Protein AF-X1CFB5-F1 (afdb_monomer_lite)

Sequence (83 aa):
APDIYIGTADDPYMFGPFMSGVVVKFTDAPGAEPQMKKIGSTNGQADAVKWHITLPGDPLVTVVDDSGNITTCTSCLVPPSPM

Secondary structure (DSSP, 8-state):
--EEEEE-SS-TTSEEEEPTT--EEEEE-TTSPPEEEE---TTSGGGG--EEEEESS--EEEEE-TT--EEEE---PPPPPP-

Foldseek 3Di:
DKFKAKADPVDRHPDDRDDPPAAEAEDADAPDDWDKDQWADPPDPRNNHGIYIYYNAFMKMWIADPVRDIDIDGDGHDDDDDD

Organism: NCBI:txid412755

Structure (mmCIF, N/CA/C/O backbone):
data_AF-X1CFB5-F1
#
_entry.id   AF-X1CFB5-F1
#
loop_
_atom_site.group_PDB
_atom_site.id
_atom_site.type_symbol
_atom_site.label_atom_id
_atom_site.label_alt_id
_atom_site.label_comp_id
_atom_site.label_asym_id
_atom_site.label_entity_id
_atom_site.label_seq_id
_atom_site.pdbx_PDB_ins_code
_atom_site.Cartn_x
_atom_site.Cartn_y
_atom_site.Cartn_z
_atom_site.occupancy
_atom_site.B_iso_or_equiv
_atom_site.auth_seq_id
_atom_site.auth_comp_id
_atom_site.auth_asym_id
_atom_site.auth_atom_id
_atom_site.pdbx_PDB_model_num
ATOM 1 N N . ALA A 1 1 ? 4.934 -13.799 9.839 1.00 81.69 1 ALA A N 1
ATOM 2 C CA . ALA A 1 1 ? 3.685 -13.179 9.320 1.00 81.69 1 ALA A CA 1
ATOM 3 C C . ALA A 1 1 ? 4.128 -12.199 8.260 1.00 81.69 1 ALA A C 1
ATOM 5 O O . ALA A 1 1 ? 5.112 -11.528 8.534 1.00 81.69 1 ALA A O 1
ATOM 6 N N . PRO A 1 2 ? 3.483 -12.144 7.085 1.00 92.75 2 PRO A N 1
ATOM 7 C CA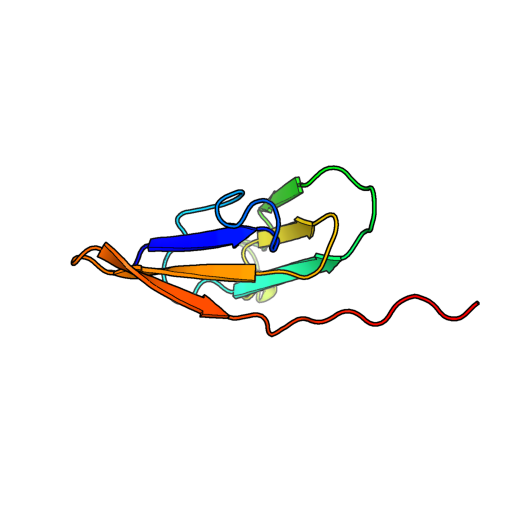 . PRO A 1 2 ? 4.099 -11.488 5.946 1.00 92.75 2 PRO A CA 1
ATOM 8 C C . PRO A 1 2 ? 4.269 -9.988 6.183 1.00 92.75 2 PRO A C 1
ATOM 10 O O . PRO A 1 2 ? 3.383 -9.345 6.755 1.00 92.75 2 PRO A O 1
ATOM 13 N N . ASP A 1 3 ? 5.378 -9.456 5.688 1.00 95.81 3 ASP A N 1
ATOM 14 C CA . ASP A 1 3 ? 5.625 -8.027 5.611 1.00 95.81 3 ASP A CA 1
ATOM 15 C C . ASP A 1 3 ? 4.878 -7.464 4.401 1.00 95.81 3 ASP A C 1
ATOM 17 O O . ASP A 1 3 ? 5.018 -7.950 3.276 1.00 95.81 3 ASP A O 1
ATOM 21 N N . ILE A 1 4 ? 4.042 -6.451 4.636 1.00 96.19 4 ILE A N 1
ATOM 22 C CA . ILE A 1 4 ? 3.228 -5.821 3.593 1.00 96.19 4 ILE A CA 1
ATOM 23 C C . ILE A 1 4 ? 3.722 -4.399 3.377 1.00 96.19 4 ILE A C 1
ATOM 25 O O . ILE A 1 4 ? 3.701 -3.590 4.300 1.00 96.19 4 ILE A O 1
ATOM 29 N N . TYR A 1 5 ? 4.101 -4.072 2.154 1.00 97.00 5 TYR A N 1
ATOM 30 C CA . TYR A 1 5 ? 4.511 -2.736 1.755 1.00 97.00 5 TYR A CA 1
ATOM 31 C C . TYR A 1 5 ? 3.522 -2.139 0.769 1.00 97.00 5 TYR A C 1
ATOM 33 O O . TYR A 1 5 ? 2.828 -2.855 0.042 1.00 97.00 5 TYR A O 1
ATOM 41 N N . ILE A 1 6 ? 3.452 -0.813 0.761 1.00 96.12 6 ILE A N 1
ATOM 42 C CA . ILE A 1 6 ? 2.654 -0.052 -0.188 1.00 96.12 6 ILE A CA 1
ATOM 43 C C . ILE A 1 6 ? 3.542 0.996 -0.846 1.00 96.12 6 ILE A C 1
ATOM 45 O O . ILE A 1 6 ? 4.206 1.770 -0.156 1.00 96.12 6 ILE A O 1
ATOM 49 N N . GLY A 1 7 ? 3.489 1.055 -2.170 1.00 95.56 7 GLY A N 1
ATOM 50 C CA . GLY A 1 7 ? 4.164 2.061 -2.975 1.00 95.56 7 GLY A CA 1
ATOM 51 C C . GLY A 1 7 ? 3.531 2.164 -4.356 1.00 95.56 7 GLY A C 1
ATOM 52 O O . GLY A 1 7 ? 2.325 1.964 -4.502 1.00 95.56 7 GLY A O 1
ATOM 53 N N . THR A 1 8 ? 4.344 2.453 -5.363 1.00 94.19 8 THR A N 1
ATOM 54 C CA . THR A 1 8 ? 3.956 2.418 -6.783 1.00 94.19 8 THR A CA 1
ATOM 55 C C . THR A 1 8 ? 4.804 1.380 -7.524 1.00 94.19 8 THR A C 1
ATOM 57 O O . THR A 1 8 ? 5.649 0.719 -6.923 1.00 94.19 8 THR A O 1
ATOM 60 N N . ALA A 1 9 ? 4.594 1.209 -8.831 1.00 91.62 9 ALA A N 1
ATOM 61 C CA . ALA A 1 9 ? 5.436 0.321 -9.638 1.00 91.62 9 ALA A CA 1
ATOM 62 C C . ALA A 1 9 ? 6.920 0.746 -9.665 1.00 91.62 9 ALA A C 1
ATOM 64 O O . ALA A 1 9 ? 7.790 -0.117 -9.770 1.00 91.62 9 ALA A O 1
ATOM 65 N N . ASP A 1 10 ? 7.198 2.048 -9.541 1.00 93.12 10 ASP A N 1
ATOM 66 C CA . ASP A 1 10 ? 8.560 2.596 -9.588 1.00 93.12 10 ASP A CA 1
ATOM 67 C C . ASP A 1 10 ? 9.305 2.439 -8.255 1.00 93.12 10 ASP A C 1
ATOM 69 O O . ASP A 1 10 ? 10.514 2.212 -8.241 1.00 93.12 10 ASP A O 1
ATOM 73 N N . ASP A 1 11 ? 8.585 2.530 -7.134 1.00 95.12 11 ASP A N 1
ATOM 74 C CA . ASP A 1 11 ? 9.111 2.258 -5.795 1.00 95.12 11 ASP A CA 1
ATOM 75 C C . ASP A 1 11 ? 8.069 1.463 -4.978 1.00 95.12 11 ASP A C 1
ATOM 77 O O . ASP A 1 11 ? 7.158 2.043 -4.376 1.00 95.12 11 ASP A O 1
ATOM 81 N N . PRO A 1 12 ? 8.164 0.119 -4.979 1.00 95.06 12 PRO A N 1
ATOM 82 C CA . PRO A 1 12 ? 7.177 -0.772 -4.368 1.00 95.06 12 PRO A CA 1
ATOM 83 C C . PRO A 1 12 ? 7.271 -0.882 -2.838 1.00 95.06 12 PRO A C 1
ATOM 85 O O . PRO A 1 12 ? 6.437 -1.566 -2.236 1.00 95.06 12 PRO A O 1
ATOM 88 N N . TYR A 1 13 ? 8.268 -0.249 -2.208 1.00 96.56 13 TYR A N 1
ATOM 89 C CA . TYR A 1 13 ? 8.573 -0.400 -0.780 1.00 96.56 13 TYR A CA 1
ATOM 90 C C . TYR A 1 13 ? 8.490 0.920 0.015 1.00 96.56 13 TYR A C 1
ATOM 92 O O . TYR A 1 13 ? 8.985 0.979 1.140 1.00 96.56 13 TYR A O 1
ATOM 100 N N . MET A 1 14 ? 7.835 1.959 -0.527 1.00 96.50 14 MET A N 1
ATOM 101 C CA . MET A 1 14 ? 7.752 3.306 0.075 1.00 96.50 14 MET A CA 1
ATOM 102 C C . MET A 1 14 ? 7.258 3.324 1.531 1.00 96.50 14 MET A C 1
ATOM 104 O O . MET A 1 14 ? 7.823 4.015 2.380 1.00 96.50 14 MET A O 1
ATOM 108 N N . PHE A 1 15 ? 6.172 2.606 1.830 1.00 96.88 15 PHE A N 1
ATOM 109 C CA . PHE A 1 15 ? 5.540 2.596 3.149 1.00 96.88 15 PHE A CA 1
ATOM 110 C C . PHE A 1 15 ? 5.385 1.172 3.676 1.00 96.88 15 PHE A C 1
ATOM 112 O O . PHE A 1 15 ? 4.938 0.285 2.951 1.00 96.88 15 PHE A O 1
ATOM 119 N N . GLY A 1 16 ? 5.682 0.968 4.960 1.00 95.00 16 GLY A N 1
ATOM 120 C CA . GLY A 1 16 ? 5.532 -0.318 5.639 1.00 95.00 16 GLY A CA 1
ATOM 121 C C . GLY A 1 16 ? 6.747 -0.687 6.501 1.00 95.00 16 GLY A C 1
ATOM 122 O O . GLY A 1 16 ? 7.593 0.174 6.760 1.00 95.00 16 GLY A O 1
ATOM 123 N N . PRO A 1 17 ? 6.834 -1.949 6.960 1.00 95.69 17 PRO A N 1
ATOM 124 C CA . PRO A 1 17 ? 5.838 -3.003 6.758 1.00 95.69 17 PRO A CA 1
ATOM 125 C C . PRO A 1 17 ? 4.550 -2.759 7.566 1.00 95.69 17 PRO A C 1
ATOM 127 O O . PRO A 1 17 ? 4.573 -2.272 8.698 1.00 95.69 17 PRO A O 1
ATOM 130 N N . PHE A 1 18 ? 3.403 -3.094 6.981 1.00 93.62 18 PHE A N 1
ATOM 131 C CA . PHE A 1 18 ? 2.093 -3.085 7.624 1.00 93.62 18 PHE A CA 1
ATOM 132 C C . PHE A 1 18 ? 1.724 -4.484 8.110 1.00 93.62 18 PHE A C 1
ATOM 134 O O . PHE A 1 18 ? 2.030 -5.487 7.471 1.00 93.62 18 PHE A O 1
ATOM 141 N N . MET A 1 19 ? 0.984 -4.545 9.218 1.00 90.25 19 MET A N 1
ATOM 142 C CA . MET A 1 19 ? 0.362 -5.792 9.653 1.00 90.25 19 MET A CA 1
ATOM 143 C C . MET A 1 19 ? -0.784 -6.183 8.714 1.00 90.25 19 MET A C 1
ATOM 145 O O . MET A 1 19 ? -1.533 -5.328 8.232 1.00 90.25 19 MET A O 1
ATOM 149 N N . SER A 1 20 ? -0.974 -7.488 8.524 1.00 90.56 20 SER A N 1
ATOM 150 C CA . SER A 1 20 ? -2.149 -8.016 7.827 1.00 90.56 20 SER A CA 1
ATOM 151 C C . SER A 1 20 ? -3.455 -7.563 8.497 1.00 90.56 20 SER A C 1
ATOM 153 O O . SER A 1 20 ? -3.541 -7.467 9.723 1.00 90.56 20 SER A O 1
ATOM 155 N N . GLY A 1 21 ? -4.472 -7.270 7.684 1.00 88.69 21 GLY A N 1
ATOM 156 C CA . GLY A 1 21 ? -5.783 -6.791 8.137 1.00 88.69 21 GLY A CA 1
ATOM 157 C C . GLY A 1 21 ? -5.880 -5.281 8.377 1.00 88.69 21 GLY A C 1
ATOM 158 O O . GLY A 1 21 ? -6.961 -4.790 8.700 1.00 88.69 21 GLY A O 1
ATOM 159 N N . VAL A 1 22 ? -4.793 -4.520 8.198 1.00 89.06 22 VAL A N 1
ATOM 160 C CA . VAL A 1 22 ? -4.860 -3.054 8.216 1.00 89.06 22 VAL A CA 1
ATOM 161 C C . VAL A 1 22 ? -5.636 -2.558 6.998 1.00 89.06 22 VAL A C 1
ATOM 163 O O . VAL A 1 22 ? -5.311 -2.877 5.858 1.00 89.06 22 VAL A O 1
ATOM 166 N N . VAL A 1 23 ? -6.642 -1.724 7.246 1.00 90.31 23 VAL A N 1
ATOM 167 C CA . VAL A 1 23 ? -7.401 -1.052 6.190 1.00 90.31 23 VAL A CA 1
ATOM 168 C C . VAL A 1 23 ? -6.796 0.326 5.936 1.00 90.31 23 VAL A C 1
ATOM 170 O O . VAL A 1 23 ? -6.622 1.132 6.860 1.00 90.31 23 VAL A O 1
ATOM 173 N N . VAL A 1 24 ? -6.495 0.594 4.669 1.00 90.69 24 VAL A N 1
ATOM 174 C CA . VAL A 1 24 ? -5.847 1.819 4.195 1.00 90.69 24 VAL A CA 1
ATOM 175 C C . VAL A 1 24 ? -6.720 2.482 3.138 1.00 90.69 24 VAL A C 1
ATOM 177 O O . VAL A 1 24 ? -7.336 1.810 2.314 1.00 90.69 24 VAL A O 1
ATOM 180 N N . LYS A 1 25 ? -6.771 3.812 3.162 1.00 90.88 25 LYS A N 1
ATOM 181 C CA . LYS A 1 25 ? -7.360 4.632 2.105 1.00 90.88 25 LYS A CA 1
ATOM 182 C C . LYS A 1 25 ? -6.258 5.204 1.220 1.00 90.88 25 LYS A C 1
ATOM 184 O O . LYS A 1 25 ? -5.282 5.745 1.738 1.00 90.88 25 LYS A 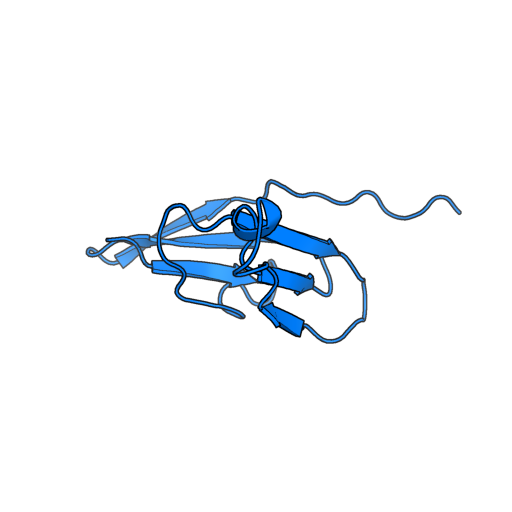O 1
ATOM 189 N N . PHE A 1 26 ? -6.468 5.157 -0.092 1.00 92.19 26 PHE A N 1
ATOM 190 C CA . PHE A 1 26 ? -5.549 5.710 -1.084 1.00 92.19 26 PHE A CA 1
ATOM 191 C C . PHE A 1 26 ? -6.107 6.962 -1.758 1.00 92.19 26 PHE A C 1
ATOM 193 O O . PHE A 1 26 ? -7.319 7.131 -1.906 1.00 92.19 26 PHE A O 1
ATOM 200 N N . THR A 1 27 ? -5.199 7.834 -2.176 1.00 91.94 27 THR A N 1
ATOM 201 C CA . THR A 1 27 ? -5.439 8.881 -3.165 1.00 91.94 27 THR A CA 1
ATOM 202 C C . THR A 1 27 ? -4.331 8.787 -4.199 1.00 91.94 27 THR A C 1
ATOM 204 O O . THR A 1 27 ? -3.164 8.915 -3.836 1.00 91.94 27 THR A O 1
ATOM 207 N N . ASP A 1 28 ? -4.704 8.567 -5.454 1.00 91.00 28 ASP A N 1
ATOM 208 C CA . ASP A 1 28 ? -3.796 8.779 -6.576 1.00 91.00 28 ASP A CA 1
ATOM 209 C C . ASP A 1 28 ? -3.751 10.280 -6.886 1.00 91.00 28 ASP A C 1
ATOM 211 O O . ASP A 1 28 ? -4.790 10.929 -7.050 1.00 91.00 28 ASP A O 1
ATOM 215 N N . ALA A 1 29 ? -2.549 10.843 -6.864 1.00 90.69 29 ALA A N 1
ATOM 216 C CA . ALA A 1 29 ? -2.280 12.246 -7.121 1.00 90.69 29 ALA A CA 1
ATOM 217 C C . ALA A 1 29 ? -1.008 12.369 -7.976 1.00 90.69 29 ALA A C 1
ATOM 219 O O . ALA A 1 29 ? 0.075 12.601 -7.430 1.00 90.69 29 ALA A O 1
ATOM 220 N N . PRO A 1 30 ? -1.123 12.246 -9.312 1.00 89.31 30 PRO A N 1
ATOM 221 C CA . PRO A 1 30 ? 0.023 12.307 -10.209 1.00 89.31 30 PRO A CA 1
ATOM 222 C C . PRO A 1 30 ? 0.874 13.563 -9.997 1.00 89.31 30 PRO A C 1
ATOM 224 O O . PRO A 1 30 ? 0.367 14.686 -9.999 1.00 89.31 30 PRO A O 1
ATOM 227 N N . GLY A 1 31 ? 2.180 13.366 -9.802 1.00 87.44 31 GLY A N 1
ATOM 228 C CA . GLY A 1 31 ? 3.149 14.442 -9.557 1.00 87.44 31 GLY A CA 1
ATOM 229 C C . GLY A 1 31 ? 3.169 15.008 -8.131 1.00 87.44 31 GLY A C 1
ATOM 230 O O . GLY A 1 31 ? 3.961 15.910 -7.863 1.00 87.44 31 GLY A O 1
ATOM 231 N N . ALA A 1 32 ? 2.334 14.509 -7.215 1.00 91.00 32 ALA A N 1
ATOM 232 C CA . ALA A 1 32 ? 2.415 14.865 -5.802 1.00 91.00 32 ALA A CA 1
ATOM 233 C C . ALA A 1 32 ? 3.499 14.054 -5.075 1.00 91.00 32 ALA A C 1
ATOM 235 O O . ALA A 1 32 ? 3.756 12.896 -5.398 1.00 91.00 32 ALA A O 1
ATOM 236 N N . GLU A 1 33 ? 4.086 14.646 -4.035 1.00 95.06 33 GLU A N 1
ATOM 237 C CA . GLU A 1 33 ? 4.985 13.930 -3.125 1.00 95.06 33 GLU A CA 1
ATOM 238 C C . GLU A 1 33 ? 4.228 12.816 -2.371 1.00 95.06 33 GLU A C 1
ATOM 240 O O . GLU A 1 33 ? 3.141 13.079 -1.829 1.00 95.06 33 GLU A O 1
ATOM 245 N N . PRO A 1 34 ? 4.783 11.590 -2.283 1.00 96.56 34 PRO A N 1
ATOM 246 C CA . PRO A 1 34 ? 4.200 10.526 -1.479 1.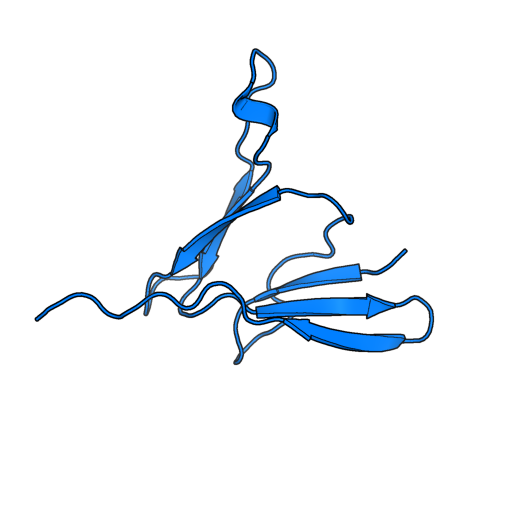00 96.56 34 PRO A CA 1
ATOM 247 C C . PRO A 1 34 ? 4.034 10.954 -0.015 1.00 96.56 34 PRO A C 1
ATOM 249 O O . PRO A 1 34 ? 4.962 11.451 0.621 1.00 96.56 34 PRO A O 1
ATOM 252 N N . GLN A 1 35 ? 2.855 10.719 0.564 1.00 97.31 35 GLN A N 1
ATOM 253 C CA . GLN A 1 35 ? 2.597 11.013 1.979 1.00 97.31 35 GLN A CA 1
ATOM 254 C C . GLN A 1 35 ? 1.730 9.940 2.632 1.00 97.31 35 GLN A C 1
ATOM 256 O O . GLN A 1 35 ? 0.787 9.432 2.029 1.00 97.31 35 GLN A O 1
ATOM 261 N N . MET A 1 36 ? 1.990 9.666 3.911 1.00 96.69 36 MET A N 1
ATOM 262 C CA . MET A 1 36 ? 1.179 8.782 4.745 1.00 96.69 36 MET A CA 1
ATOM 263 C C . MET A 1 36 ? 0.753 9.507 6.020 1.00 96.69 36 MET A C 1
ATOM 265 O O . MET A 1 36 ? 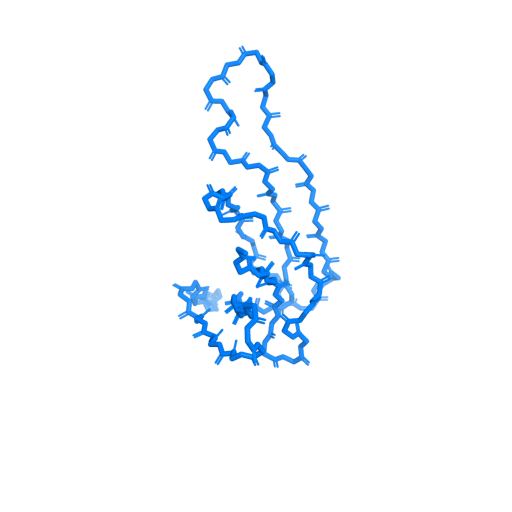1.577 10.048 6.756 1.00 96.69 36 MET A O 1
ATOM 269 N N . LYS A 1 37 ? -0.549 9.485 6.306 1.00 94.44 37 LYS A N 1
ATOM 270 C CA . LYS A 1 37 ? -1.132 10.073 7.514 1.00 94.44 37 LYS A CA 1
ATOM 271 C C . LYS A 1 37 ? -1.886 9.016 8.295 1.00 94.44 37 LYS A C 1
ATOM 273 O O . LYS A 1 37 ? -2.695 8.281 7.728 1.00 94.44 37 LYS A O 1
ATOM 278 N N . LYS A 1 38 ? -1.652 8.967 9.607 1.00 90.81 38 LYS A N 1
ATOM 279 C CA . LYS A 1 38 ? -2.481 8.166 10.508 1.00 90.81 38 LYS A CA 1
ATOM 280 C C . LYS A 1 38 ? -3.862 8.801 10.570 1.00 90.81 38 LYS A C 1
ATOM 282 O O . LYS A 1 38 ? -3.977 9.981 10.894 1.00 90.81 38 LYS A O 1
ATOM 287 N N . ILE A 1 39 ? -4.886 8.025 10.248 1.00 84.88 39 ILE A N 1
ATOM 288 C CA . ILE A 1 39 ? -6.282 8.448 10.322 1.00 84.88 39 ILE A CA 1
ATOM 289 C C . ILE A 1 39 ? -7.067 7.436 11.154 1.00 84.88 39 ILE A C 1
ATOM 291 O O . ILE A 1 39 ? -6.655 6.292 11.315 1.00 84.88 39 ILE A O 1
ATOM 295 N N . GLY A 1 40 ? -8.168 7.889 11.735 1.00 72.38 40 GLY A N 1
ATOM 296 C CA . GLY A 1 40 ? -9.020 7.087 12.605 1.00 72.38 40 GLY A CA 1
ATOM 297 C C . GLY A 1 40 ? -9.258 7.759 13.952 1.00 72.38 40 GLY A C 1
ATOM 298 O O . GLY A 1 40 ? -8.445 8.557 14.417 1.00 72.38 40 GLY A O 1
ATOM 299 N N . SER A 1 41 ? -10.419 7.491 14.546 1.00 63.22 41 SER A N 1
ATOM 300 C CA . SER A 1 41 ? -10.849 8.090 15.815 1.00 63.22 41 SER A CA 1
ATOM 301 C C . SER A 1 41 ? -10.780 7.058 16.925 1.00 63.22 41 SER A C 1
ATOM 303 O O . SER A 1 41 ? -11.283 5.956 16.748 1.00 63.22 41 SER A O 1
ATOM 305 N N . THR A 1 42 ? -10.269 7.447 18.093 1.00 61.25 42 THR A N 1
ATOM 306 C CA . THR A 1 42 ? -10.352 6.640 19.323 1.00 61.25 42 THR A CA 1
ATOM 307 C C . THR A 1 42 ? -11.744 6.671 19.969 1.00 61.25 42 THR A C 1
ATOM 309 O O . THR A 1 42 ? -11.969 5.975 20.953 1.00 61.25 42 THR A O 1
ATOM 312 N N . ASN A 1 43 ? -12.673 7.491 19.452 1.00 60.44 43 ASN A N 1
ATOM 313 C CA . ASN A 1 43 ? -13.958 7.809 20.091 1.00 60.44 43 ASN A CA 1
ATOM 314 C C . ASN A 1 43 ? -15.194 7.426 19.237 1.00 60.44 43 ASN A C 1
ATOM 316 O O . ASN A 1 43 ? -16.275 7.971 19.450 1.00 60.44 43 ASN A O 1
ATOM 320 N N . GLY A 1 44 ? -15.073 6.530 18.247 1.00 55.44 44 GLY A N 1
ATOM 321 C CA . GLY A 1 44 ? -16.200 6.076 17.410 1.00 55.44 44 GLY A CA 1
ATOM 322 C C . GLY A 1 44 ? -15.768 5.236 16.198 1.00 55.44 44 GLY A C 1
ATOM 323 O O . GLY A 1 44 ? -14.578 5.025 16.003 1.00 55.44 44 GLY A O 1
ATOM 324 N N . GLN A 1 45 ? -16.719 4.797 15.354 1.00 56.59 45 GLN A N 1
ATOM 325 C CA . GLN A 1 45 ? -16.551 3.852 14.216 1.00 56.59 45 GLN A CA 1
ATOM 326 C C . GLN A 1 45 ? -15.458 4.190 13.166 1.00 56.59 45 GLN A C 1
ATOM 328 O O . GLN A 1 45 ? -15.257 3.433 12.218 1.00 56.59 45 GLN A O 1
ATOM 333 N N . ALA A 1 46 ? -14.727 5.297 13.309 1.00 55.16 46 ALA A N 1
ATOM 334 C CA . ALA A 1 46 ? -13.643 5.695 12.414 1.00 55.16 46 ALA A CA 1
ATOM 335 C C . ALA A 1 46 ? -12.340 4.895 12.615 1.00 55.16 46 ALA A C 1
ATOM 337 O O . ALA A 1 46 ? -11.375 5.131 11.901 1.00 55.16 46 ALA A O 1
ATOM 338 N N . ASP A 1 47 ? -12.299 3.925 13.529 1.00 60.97 47 ASP A N 1
ATOM 339 C CA . ASP A 1 47 ? -11.186 2.974 13.638 1.00 60.97 47 ASP A CA 1
ATOM 340 C C . ASP A 1 47 ? -11.090 1.977 12.468 1.00 60.97 47 ASP A C 1
ATOM 342 O O . ASP A 1 47 ? -10.110 1.232 12.381 1.00 60.97 47 ASP A O 1
ATOM 346 N N . ALA A 1 48 ? -12.081 1.969 11.569 1.00 77.25 48 ALA A N 1
ATOM 347 C CA . ALA A 1 48 ? -12.141 1.064 10.428 1.00 77.25 48 ALA A CA 1
ATOM 348 C C . ALA A 1 48 ? -11.066 1.328 9.363 1.00 77.25 48 ALA A C 1
ATOM 350 O O . ALA A 1 48 ? -10.729 0.398 8.649 1.00 77.25 48 ALA A O 1
ATOM 351 N N . VAL A 1 49 ? -10.524 2.548 9.251 1.00 87.81 49 VAL A N 1
ATOM 352 C CA . VAL A 1 49 ? -9.423 2.890 8.329 1.00 87.81 49 VAL A CA 1
ATOM 353 C C . VAL A 1 49 ? -8.305 3.535 9.134 1.00 87.81 49 VAL A C 1
ATOM 355 O O . VAL A 1 49 ? -8.537 4.545 9.791 1.00 87.81 49 VAL A O 1
ATOM 358 N N . LYS A 1 50 ? -7.097 2.964 9.086 1.00 89.12 50 LYS A N 1
ATOM 359 C CA . LYS A 1 50 ? -5.972 3.379 9.945 1.00 89.12 50 LYS A CA 1
ATOM 360 C C . LYS A 1 50 ? -5.033 4.390 9.293 1.00 89.12 50 LYS A C 1
ATOM 362 O O . LYS A 1 50 ? -4.371 5.160 9.990 1.00 89.12 50 LYS A O 1
ATOM 367 N N . TRP A 1 51 ? -4.954 4.382 7.966 1.00 92.38 51 TRP A N 1
ATOM 368 C CA . TRP A 1 51 ? -4.012 5.213 7.220 1.00 92.38 51 TRP A CA 1
ATOM 369 C C . TRP A 1 51 ? -4.659 5.800 5.975 1.00 92.38 51 TRP A C 1
ATOM 371 O O . TRP A 1 51 ? -5.461 5.147 5.310 1.00 92.38 51 TRP A O 1
ATOM 381 N N . HIS A 1 52 ? -4.292 7.040 5.668 1.00 94.00 52 HIS A N 1
ATOM 382 C CA . HIS A 1 52 ? -4.544 7.674 4.384 1.00 94.00 52 HIS A CA 1
ATOM 383 C C . HIS A 1 52 ? -3.197 7.909 3.723 1.00 94.00 52 HIS A C 1
ATOM 385 O O . HIS A 1 52 ? -2.367 8.649 4.255 1.00 94.00 52 HIS A O 1
ATOM 391 N N . ILE A 1 53 ? -2.986 7.252 2.588 1.00 95.56 53 ILE A N 1
ATOM 392 C CA . ILE A 1 53 ? -1.767 7.349 1.794 1.00 95.56 53 ILE A CA 1
ATOM 393 C C . ILE A 1 53 ? -2.096 8.062 0.481 1.00 95.56 53 ILE A C 1
ATOM 395 O O . ILE A 1 53 ? -3.085 7.742 -0.176 1.00 95.56 53 ILE A O 1
ATOM 399 N N . THR A 1 54 ? -1.294 9.061 0.123 1.00 95.56 54 THR A N 1
ATOM 400 C CA . THR A 1 54 ? -1.308 9.695 -1.202 1.00 95.56 54 THR A CA 1
ATOM 401 C C . THR A 1 54 ? -0.068 9.248 -1.956 1.00 95.56 54 THR A C 1
ATOM 403 O O . THR A 1 54 ? 1.024 9.301 -1.390 1.00 95.56 54 THR A O 1
ATOM 406 N N . LEU A 1 55 ? -0.246 8.805 -3.196 1.00 95.25 55 LEU A N 1
ATOM 407 C CA . LEU A 1 55 ? 0.816 8.293 -4.058 1.00 95.25 55 LEU A CA 1
ATOM 408 C C . LEU A 1 55 ? 0.825 9.055 -5.392 1.00 95.25 55 LEU A C 1
ATOM 410 O O . LEU A 1 55 ? -0.232 9.521 -5.816 1.00 95.25 55 LEU A O 1
ATOM 414 N N . PRO A 1 56 ? 1.985 9.154 -6.066 1.00 93.62 56 PRO A N 1
ATOM 415 C CA . PRO A 1 56 ? 2.111 9.787 -7.380 1.00 93.62 56 PRO A CA 1
ATOM 416 C C . PRO A 1 56 ? 1.574 8.930 -8.539 1.00 93.62 56 PRO A C 1
ATOM 418 O O . PRO A 1 56 ? 1.720 9.320 -9.696 1.00 93.62 56 PRO A O 1
ATOM 421 N N . GLY A 1 57 ? 1.015 7.758 -8.244 1.00 91.19 57 GLY A N 1
ATOM 422 C CA . GLY A 1 57 ? 0.432 6.844 -9.214 1.00 91.19 57 GLY A CA 1
ATOM 423 C C . GLY A 1 57 ? -0.323 5.714 -8.521 1.00 91.19 57 GLY A C 1
ATOM 424 O O . GLY A 1 57 ? -0.494 5.718 -7.295 1.00 91.19 57 GLY A O 1
ATOM 425 N N . ASP A 1 58 ? -0.730 4.725 -9.316 1.00 91.94 58 ASP A N 1
ATOM 426 C CA . ASP A 1 58 ? -1.534 3.602 -8.843 1.00 91.94 58 ASP A CA 1
ATOM 427 C C . ASP A 1 58 ? -0.862 2.849 -7.677 1.00 91.94 58 ASP A C 1
ATOM 429 O O . ASP A 1 58 ? 0.330 2.518 -7.749 1.00 91.94 58 ASP A O 1
ATOM 433 N N . PRO A 1 59 ? -1.616 2.512 -6.611 1.00 92.62 59 PRO A N 1
ATOM 434 C CA . PRO A 1 59 ? -1.073 1.771 -5.484 1.00 92.62 59 PRO A CA 1
ATOM 435 C C . PRO A 1 59 ? -0.661 0.357 -5.893 1.00 92.62 59 PRO A C 1
ATOM 437 O O . PRO A 1 59 ? -1.460 -0.413 -6.439 1.00 92.62 59 PRO A O 1
ATOM 440 N N . LEU A 1 60 ? 0.562 -0.011 -5.527 1.00 94.25 60 LEU A N 1
ATOM 441 C CA . LEU A 1 60 ? 1.083 -1.368 -5.589 1.00 94.25 60 LEU A CA 1
ATOM 442 C C . LEU A 1 60 ? 1.270 -1.895 -4.166 1.00 94.25 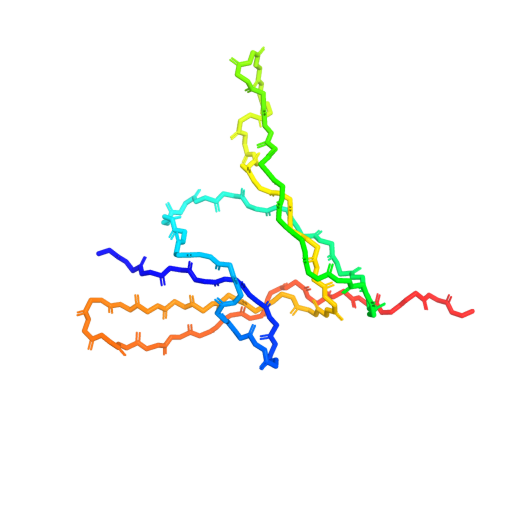60 LEU A C 1
ATOM 444 O O . LEU A 1 60 ? 1.988 -1.299 -3.362 1.00 94.25 60 LEU A O 1
ATOM 448 N N . VAL A 1 61 ? 0.614 -3.013 -3.856 1.00 95.19 61 VAL A N 1
ATOM 449 C CA . VAL A 1 61 ? 0.801 -3.726 -2.589 1.00 95.19 61 VAL A CA 1
ATOM 450 C C . VAL A 1 61 ? 1.801 -4.849 -2.813 1.00 95.19 61 VAL A C 1
ATOM 452 O O . VAL A 1 61 ? 1.559 -5.722 -3.647 1.00 95.19 61 VAL A O 1
ATOM 455 N N . THR A 1 62 ? 2.890 -4.848 -2.051 1.00 96.44 62 THR A N 1
ATOM 456 C CA . THR A 1 62 ? 3.942 -5.868 -2.105 1.00 96.44 62 THR A CA 1
ATOM 457 C C . THR A 1 62 ? 3.919 -6.680 -0.823 1.00 96.44 62 THR A C 1
ATOM 459 O O . THR A 1 62 ? 3.947 -6.116 0.266 1.00 96.44 62 THR A O 1
ATOM 462 N N . VAL A 1 63 ? 3.861 -8.001 -0.938 1.00 96.38 63 VAL A N 1
ATOM 463 C CA . VAL A 1 63 ? 3.815 -8.919 0.202 1.00 96.38 63 VAL A CA 1
ATOM 464 C C . VAL A 1 63 ? 5.048 -9.807 0.156 1.00 96.38 63 VAL A C 1
ATOM 466 O O . VAL A 1 63 ? 5.283 -10.466 -0.857 1.00 96.38 63 VAL A O 1
ATOM 469 N N . VAL A 1 64 ? 5.807 -9.823 1.250 1.00 96.56 64 VAL A N 1
ATOM 470 C CA . VAL A 1 64 ? 6.994 -10.662 1.439 1.00 96.56 64 VAL A CA 1
ATOM 471 C C . VAL A 1 64 ? 6.715 -11.640 2.575 1.00 96.56 64 VAL A C 1
ATOM 473 O O . VAL A 1 64 ? 6.335 -11.224 3.669 1.00 96.56 64 VAL A O 1
ATOM 476 N N . ASP A 1 65 ? 6.844 -12.941 2.325 1.00 95.25 65 ASP A N 1
ATOM 477 C CA . ASP A 1 65 ? 6.668 -13.952 3.371 1.00 95.25 65 ASP A CA 1
ATOM 478 C C . ASP A 1 65 ? 7.964 -14.239 4.149 1.00 95.25 65 ASP A C 1
ATOM 480 O O . ASP A 1 65 ? 9.051 -13.784 3.794 1.00 95.25 65 ASP A O 1
ATOM 484 N N . ASP A 1 66 ? 7.853 -15.037 5.215 1.00 94.38 66 ASP A N 1
ATOM 485 C CA . ASP A 1 66 ? 8.980 -15.366 6.100 1.00 94.38 66 ASP A CA 1
ATOM 486 C C . ASP A 1 66 ? 10.087 -16.186 5.386 1.00 94.38 66 ASP A C 1
ATOM 488 O O . ASP A 1 66 ? 11.185 -16.343 5.918 1.00 94.38 66 ASP A O 1
ATOM 492 N N . SER A 1 67 ? 9.811 -16.724 4.189 1.00 96.50 67 SER A N 1
ATOM 493 C CA . SER A 1 67 ? 10.777 -17.440 3.340 1.00 96.50 67 SER A CA 1
ATOM 494 C C . SER A 1 67 ? 11.399 -16.545 2.261 1.00 96.50 67 SER A C 1
ATOM 496 O O . SER A 1 67 ? 12.233 -17.015 1.488 1.00 96.50 67 SER A O 1
ATOM 498 N N . GLY A 1 68 ? 11.013 -15.267 2.201 1.00 94.75 68 GLY A N 1
ATOM 499 C CA . GLY A 1 68 ? 11.470 -14.307 1.200 1.00 94.75 68 GLY A CA 1
ATOM 500 C C . GLY A 1 68 ? 10.746 -14.405 -0.144 1.00 94.75 68 GLY A C 1
ATOM 501 O O . GLY A 1 68 ? 11.201 -13.797 -1.113 1.00 94.75 68 GLY A O 1
ATOM 502 N N . ASN A 1 69 ? 9.636 -15.147 -0.238 1.00 97.06 69 ASN A N 1
ATOM 503 C CA . ASN A 1 69 ? 8.815 -15.138 -1.447 1.00 97.06 69 ASN A CA 1
ATOM 504 C C . ASN A 1 69 ? 8.074 -13.805 -1.555 1.00 97.06 69 ASN A C 1
ATOM 506 O O . ASN A 1 69 ? 7.596 -13.271 -0.554 1.00 97.06 69 ASN A O 1
ATOM 510 N N . ILE A 1 70 ? 7.940 -13.298 -2.782 1.00 96.75 70 ILE A N 1
ATOM 511 C CA . ILE A 1 70 ? 7.349 -11.987 -3.061 1.00 96.75 70 ILE A CA 1
ATOM 512 C C . ILE A 1 70 ? 6.147 -12.159 -3.985 1.00 96.75 70 ILE A C 1
ATOM 514 O O . ILE A 1 70 ? 6.233 -12.834 -5.011 1.00 96.75 70 ILE A O 1
ATOM 518 N N . THR A 1 71 ? 5.042 -11.499 -3.652 1.00 95.88 71 THR A N 1
ATOM 519 C CA . THR A 1 71 ? 3.913 -11.303 -4.566 1.00 95.88 71 THR A CA 1
ATOM 520 C C . THR A 1 71 ? 3.472 -9.850 -4.546 1.00 95.88 71 THR A C 1
ATOM 522 O O . THR A 1 71 ? 3.589 -9.165 -3.530 1.00 95.88 71 THR A O 1
ATOM 525 N N . THR A 1 72 ? 2.932 -9.379 -5.665 1.00 94.00 72 THR A N 1
ATOM 526 C CA . THR A 1 72 ? 2.396 -8.025 -5.783 1.00 94.00 72 THR A CA 1
ATOM 527 C C . THR A 1 72 ? 0.930 -8.046 -6.192 1.00 94.00 72 THR A C 1
ATOM 529 O O . THR A 1 72 ? 0.444 -9.001 -6.801 1.00 94.00 72 THR A O 1
ATOM 532 N N . CYS A 1 73 ? 0.203 -6.997 -5.820 1.00 89.88 73 CYS A N 1
ATOM 533 C CA . CYS A 1 73 ? -1.186 -6.795 -6.201 1.00 89.88 73 CYS A CA 1
ATOM 534 C C . CYS A 1 73 ? -1.424 -5.322 -6.540 1.00 89.88 73 CYS A C 1
ATOM 536 O O . CYS A 1 73 ? -1.2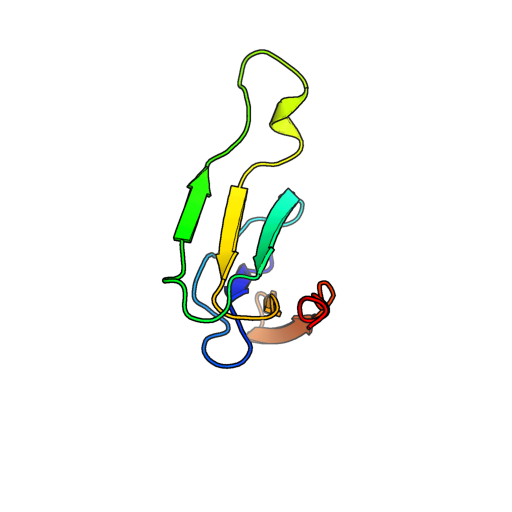21 -4.443 -5.700 1.00 89.88 73 CYS A O 1
ATOM 538 N N . THR A 1 74 ? -1.908 -5.069 -7.754 1.00 81.62 74 THR A N 1
ATOM 539 C CA . THR A 1 74 ? -2.460 -3.776 -8.169 1.00 81.62 74 THR A CA 1
ATOM 540 C C . THR A 1 74 ? -3.969 -3.931 -8.251 1.00 81.62 74 THR A C 1
ATOM 542 O O . THR A 1 74 ? -4.476 -4.649 -9.109 1.00 81.62 74 THR A O 1
ATOM 545 N N . SER A 1 75 ? -4.694 -3.295 -7.335 1.00 67.50 75 SER A N 1
ATOM 546 C CA . SER A 1 75 ? -6.161 -3.410 -7.256 1.00 67.50 75 SER A CA 1
ATOM 547 C C . SER A 1 75 ? -6.894 -2.074 -7.365 1.00 67.50 75 SER A C 1
ATOM 549 O O . SER A 1 75 ? -8.103 -2.057 -7.579 1.00 67.50 75 SER A O 1
ATOM 551 N N . CYS A 1 76 ? -6.174 -0.958 -7.260 1.00 69.25 76 CYS A N 1
ATOM 552 C CA . CYS A 1 76 ? -6.753 0.374 -7.120 1.00 69.25 76 CYS A CA 1
ATOM 553 C C . CYS A 1 76 ? -6.366 1.273 -8.298 1.00 69.25 76 CYS A C 1
ATOM 555 O O . CYS A 1 76 ? -5.806 2.340 -8.074 1.00 69.25 76 CYS A O 1
ATOM 557 N N . LEU A 1 77 ? -6.639 0.827 -9.530 1.00 77.81 77 LEU A N 1
ATOM 558 C CA . LEU A 1 77 ? -6.402 1.644 -10.723 1.00 77.81 77 LEU A CA 1
ATOM 559 C C . LEU A 1 77 ? -7.331 2.860 -10.694 1.00 77.81 77 LEU A C 1
ATOM 561 O O . LEU A 1 77 ? -8.556 2.694 -10.691 1.00 77.81 77 LEU A O 1
ATOM 565 N N . VAL A 1 78 ? -6.770 4.065 -10.668 1.00 74.56 78 VAL A N 1
ATOM 566 C CA . VAL A 1 78 ? -7.558 5.299 -10.724 1.00 74.56 78 VAL A CA 1
ATOM 567 C C . VAL A 1 78 ? -7.601 5.791 -12.173 1.00 74.56 78 VAL A C 1
ATOM 569 O O . VAL A 1 78 ? -6.563 6.087 -12.760 1.00 74.56 78 VAL A O 1
ATOM 572 N N . PRO A 1 79 ? -8.789 5.887 -12.802 1.00 74.38 79 PRO A N 1
ATOM 573 C CA . PRO A 1 79 ? -8.887 6.462 -14.135 1.00 74.38 79 PRO A CA 1
ATOM 574 C C . PRO A 1 79 ? -8.436 7.931 -14.130 1.00 74.38 79 PRO A C 1
ATOM 576 O O . PRO A 1 79 ? -8.779 8.664 -13.197 1.00 74.38 79 PRO A O 1
ATOM 579 N N . PRO A 1 80 ? -7.737 8.397 -15.177 1.00 69.81 80 PRO A N 1
ATOM 580 C CA . PRO A 1 80 ? -7.378 9.803 -15.301 1.00 69.81 80 PRO A CA 1
ATOM 581 C C . PRO A 1 80 ? -8.631 10.692 -15.370 1.00 69.81 80 PRO A C 1
ATOM 583 O O . PRO A 1 80 ? -9.673 10.283 -15.890 1.00 69.81 80 PRO A O 1
ATOM 586 N N . SER A 1 81 ? -8.524 11.921 -14.855 1.00 66.88 81 SER A N 1
ATOM 587 C CA . SER A 1 81 ? -9.612 12.906 -14.896 1.00 66.88 81 SER A CA 1
ATOM 588 C C . SER A 1 81 ? -10.086 13.161 -16.337 1.00 66.88 81 SER A C 1
ATOM 590 O O . SER A 1 81 ? -9.245 13.262 -17.234 1.00 66.88 81 SER A O 1
ATOM 592 N N . PRO A 1 82 ? -11.405 13.313 -16.577 1.00 71.94 82 PRO A N 1
ATOM 593 C CA . PRO A 1 82 ? -11.918 13.735 -17.878 1.00 71.94 82 PRO A CA 1
ATOM 594 C C . PRO A 1 82 ? -11.314 15.087 -18.282 1.00 71.94 82 PRO A C 1
ATOM 596 O O . PRO A 1 82 ? -11.217 15.983 -17.439 1.00 71.94 82 PRO A O 1
ATOM 599 N N . MET A 1 83 ? -10.911 15.216 -19.549 1.00 65.62 83 MET A N 1
ATOM 600 C CA . MET A 1 83 ? -10.463 16.483 -20.144 1.00 65.62 83 MET A CA 1
ATOM 601 C C . MET A 1 83 ? -11.637 17.361 -20.569 1.00 65.62 83 MET A C 1
ATOM 603 O O . MET A 1 83 ? -12.666 16.791 -21.003 1.00 65.62 83 MET A O 1
#

Radius of gyration: 13.72 Å; chains: 1; bounding box: 28×34×40 Å

pLDDT: mean 87.38, std 11.79, range [55.16, 97.31]